Protein AF-A0A7C4HQR2-F1 (afdb_monomer)

Foldseek 3Di:
DDDDPVVPPDVPVDDDDDPVNLVVLLVVLLVVLVVLPDDNVVSVPDDPVVSVVCVVCSVVSNVVD

Radius of gyration: 18.43 Å; Cα contacts (8 Å, |Δi|>4): 27; chains: 1; bounding box: 43×21×50 Å

Mean predicted aligned error: 7.69 Å

Secondary structure (DSSP, 8-state):
----HHHHT---SS----HHHHHHHHHHHHHHHHHTT--HHHHHT--HHHHHHHTT-HHHHHTT-

Solvent-accessible surface area (backbone atoms only — not comparable to full-atom values): 4139 Å² total; per-residue (Å²): 134,82,80,57,79,74,58,80,80,49,78,75,86,58,90,68,85,49,72,67,60,51,51,53,50,46,56,53,47,49,54,52,42,42,75,48,70,46,56,64,72,63,55,70,73,48,52,75,64,57,53,52,60,55,62,72,48,50,68,67,45,53,73,71,111

Sequence (65 aa):
MGTDRYLKNKATARPRKRGADRKRRETVHRRRLIALGVPEEKVRLMTGKQMRELLKQPAKLAAKT

pLDDT: mean 85.0, std 12.42, range [52.53, 96.38]

Nearest PDB structures (foldseek):
  2dym-assembly4_G  TM=5.499E-01  e=6.692E+00  Saccharomyces cerevisiae
  2dym-assembly2_C  TM=5.567E-01  e=8.098E+00  Saccharomyces cerevisiae

Structure (mmCIF, N/CA/C/O backbone):
data_AF-A0A7C4HQR2-F1
#
_entry.id   AF-A0A7C4HQR2-F1
#
loop_
_atom_site.group_PDB
_atom_site.id
_atom_site.type_symbol
_atom_site.label_atom_id
_atom_site.label_alt_id
_atom_site.label_comp_id
_atom_site.label_asym_id
_atom_site.label_entity_id
_atom_site.label_seq_id
_atom_site.pdbx_PDB_ins_code
_atom_site.Cartn_x
_atom_site.Cartn_y
_atom_site.Cartn_z
_atom_site.occupancy
_atom_site.B_iso_or_equiv
_atom_site.auth_seq_id
_atom_site.auth_comp_id
_atom_site.auth_asym_id
_atom_site.auth_atom_id
_atom_site.pdbx_PDB_model_num
ATOM 1 N N . MET A 1 1 ? 29.936 0.013 -33.761 1.00 52.97 1 MET A N 1
ATOM 2 C CA . MET A 1 1 ? 28.869 0.092 -32.737 1.00 52.97 1 MET A CA 1
ATOM 3 C C . MET A 1 1 ? 29.357 -0.630 -31.485 1.00 52.97 1 MET A C 1
ATOM 5 O O . MET A 1 1 ? 29.210 -1.841 -31.388 1.00 52.97 1 MET A O 1
ATOM 9 N N . GLY A 1 2 ? 30.058 0.066 -30.586 1.00 56.75 2 GLY A N 1
ATOM 10 C CA . GLY A 1 2 ? 30.584 -0.550 -29.365 1.00 56.75 2 GLY A CA 1
ATOM 11 C C . GLY A 1 2 ? 29.446 -0.798 -28.382 1.00 56.75 2 GLY A C 1
ATOM 12 O O . GLY A 1 2 ? 28.842 0.151 -27.904 1.00 56.75 2 GLY A O 1
ATOM 13 N N . THR A 1 3 ? 29.116 -2.057 -28.099 1.00 63.34 3 THR A N 1
ATOM 14 C CA . THR A 1 3 ? 28.136 -2.381 -27.057 1.00 63.34 3 THR A CA 1
ATOM 15 C C . THR A 1 3 ? 28.736 -2.007 -25.706 1.00 63.34 3 THR A C 1
ATOM 17 O O . THR A 1 3 ? 29.683 -2.657 -25.251 1.00 63.34 3 THR A O 1
ATOM 20 N N . ASP A 1 4 ? 28.216 -0.950 -25.090 1.00 63.62 4 ASP A N 1
ATOM 21 C CA . ASP A 1 4 ? 28.672 -0.436 -23.806 1.00 63.62 4 ASP A CA 1
ATOM 22 C C . ASP A 1 4 ? 28.843 -1.561 -22.779 1.00 63.62 4 ASP A C 1
ATOM 24 O O . ASP A 1 4 ? 27.894 -2.275 -22.438 1.00 63.62 4 ASP A O 1
ATOM 28 N N . ARG A 1 5 ? 30.057 -1.684 -22.221 1.00 63.09 5 ARG A N 1
ATOM 29 C CA . ARG A 1 5 ? 30.376 -2.573 -21.081 1.00 63.09 5 ARG A CA 1
ATOM 30 C C . ARG A 1 5 ? 29.367 -2.429 -19.930 1.00 63.09 5 ARG A C 1
ATOM 32 O O . ARG A 1 5 ? 29.164 -3.368 -19.167 1.00 63.09 5 ARG A O 1
ATOM 39 N N . TYR A 1 6 ? 28.707 -1.273 -19.844 1.00 66.00 6 TYR A N 1
ATOM 40 C CA . TYR A 1 6 ? 27.658 -0.950 -18.886 1.00 66.00 6 TYR A CA 1
ATOM 41 C C . TYR A 1 6 ? 26.403 -1.830 -19.002 1.00 66.00 6 TYR A C 1
ATOM 43 O O . TYR A 1 6 ? 25.817 -2.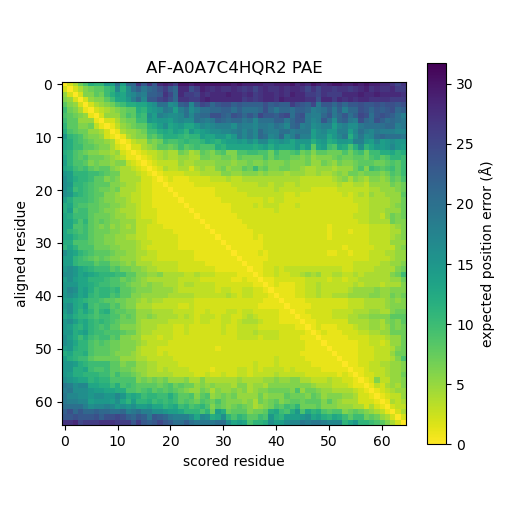177 -17.979 1.00 66.00 6 TYR A O 1
ATOM 51 N N . LEU A 1 7 ? 25.984 -2.214 -20.212 1.00 69.12 7 LEU A N 1
ATOM 52 C CA . LEU A 1 7 ? 24.732 -2.948 -20.435 1.00 69.12 7 LEU A CA 1
ATOM 53 C C . LEU A 1 7 ? 24.879 -4.466 -20.238 1.00 69.12 7 LEU A C 1
ATOM 55 O O . LEU A 1 7 ? 23.903 -5.113 -19.868 1.00 69.12 7 LEU A O 1
ATOM 59 N N . LYS A 1 8 ? 26.089 -5.028 -20.400 1.00 67.88 8 LYS A N 1
ATOM 60 C CA . LYS A 1 8 ? 26.352 -6.481 -20.291 1.00 67.88 8 LYS A CA 1
ATOM 61 C C . LYS A 1 8 ? 25.961 -7.091 -18.940 1.00 67.88 8 LYS A C 1
ATOM 63 O O . LYS A 1 8 ? 25.510 -8.228 -18.899 1.00 67.88 8 LYS A O 1
ATOM 68 N N . ASN A 1 9 ? 26.085 -6.328 -17.852 1.00 72.31 9 ASN A N 1
ATOM 69 C CA . ASN A 1 9 ? 25.839 -6.819 -16.489 1.00 72.31 9 ASN A CA 1
ATOM 70 C C . ASN A 1 9 ? 24.544 -6.270 -15.870 1.00 72.31 9 ASN A C 1
ATOM 72 O O . ASN A 1 9 ? 24.287 -6.453 -14.678 1.00 72.31 9 ASN A O 1
ATOM 76 N N . LYS A 1 10 ? 23.722 -5.547 -16.639 1.00 75.69 10 LYS A N 1
ATOM 77 C CA . LYS A 1 10 ? 22.467 -4.990 -16.129 1.00 75.69 10 LYS A CA 1
ATOM 78 C C . LYS A 1 10 ? 21.327 -5.936 -16.469 1.00 75.69 10 LYS A C 1
AT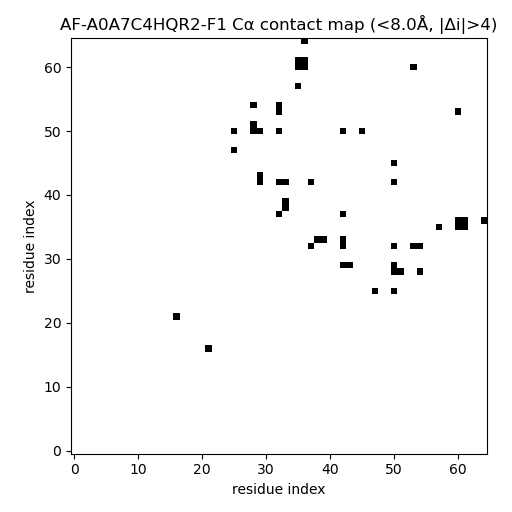OM 80 O O . LYS A 1 10 ? 21.046 -6.207 -17.628 1.00 75.69 10 LYS A O 1
ATOM 85 N N . ALA A 1 11 ? 20.605 -6.375 -15.441 1.00 75.56 11 ALA A N 1
ATOM 86 C CA . ALA A 1 11 ? 19.357 -7.118 -15.594 1.00 75.56 11 ALA A CA 1
ATOM 87 C C . ALA A 1 11 ? 18.223 -6.186 -16.074 1.00 75.56 11 ALA A C 1
ATOM 89 O O . ALA A 1 11 ? 17.317 -5.844 -15.308 1.00 75.56 11 ALA A O 1
ATOM 90 N N . THR A 1 12 ? 18.308 -5.730 -17.325 1.00 77.25 12 THR A N 1
ATOM 91 C CA . THR A 1 12 ? 17.332 -4.852 -17.991 1.00 77.25 12 THR A CA 1
ATOM 92 C C . THR A 1 12 ? 16.052 -5.602 -18.361 1.00 77.25 12 THR A C 1
ATOM 94 O O . THR A 1 12 ? 14.969 -5.034 -18.259 1.00 77.25 12 THR A O 1
ATOM 97 N N . ALA A 1 13 ? 16.156 -6.896 -18.680 1.00 78.50 13 ALA A N 1
ATOM 98 C CA . ALA A 1 13 ? 15.024 -7.770 -19.000 1.00 78.50 13 ALA A CA 1
ATOM 99 C C . ALA A 1 13 ? 14.234 -8.259 -17.769 1.00 78.50 13 ALA A C 1
ATOM 101 O O . ALA A 1 13 ? 13.164 -8.849 -17.913 1.00 78.50 13 ALA A O 1
ATOM 102 N N . ARG A 1 14 ? 14.728 -8.033 -16.539 1.00 82.31 14 ARG A N 1
ATOM 103 C CA . ARG A 1 14 ? 14.030 -8.490 -15.328 1.00 82.31 14 ARG A CA 1
ATOM 104 C C . ARG A 1 14 ? 12.696 -7.743 -15.185 1.00 82.31 14 ARG A C 1
ATOM 106 O O . ARG A 1 14 ? 12.717 -6.513 -15.066 1.00 82.31 14 ARG A O 1
ATOM 113 N N . PRO A 1 15 ? 11.552 -8.442 -15.072 1.00 85.06 15 PRO A N 1
ATOM 114 C CA . PRO A 1 15 ? 10.266 -7.787 -14.900 1.00 85.06 15 PRO A CA 1
ATOM 115 C C . PRO A 1 15 ? 10.233 -7.027 -13.570 1.00 85.06 15 PRO A C 1
ATOM 117 O O . PRO A 1 15 ? 10.506 -7.564 -12.493 1.00 85.06 15 PRO A O 1
ATOM 120 N N . ARG A 1 16 ? 9.896 -5.740 -13.643 1.00 88.12 16 ARG A N 1
ATOM 121 C CA . ARG A 1 16 ? 9.676 -4.862 -12.489 1.00 88.12 16 ARG A CA 1
ATOM 122 C C . ARG A 1 16 ? 8.281 -4.270 -12.610 1.00 88.12 16 ARG A C 1
ATOM 124 O O . ARG A 1 16 ? 7.834 -3.964 -13.710 1.00 88.12 16 ARG A O 1
ATOM 131 N N . LYS A 1 17 ? 7.608 -4.040 -11.479 1.00 86.50 17 LYS A N 1
ATOM 132 C CA . LYS A 1 17 ? 6.321 -3.328 -11.495 1.00 86.50 17 LYS A CA 1
ATOM 133 C C . LYS A 1 17 ? 6.488 -1.953 -12.129 1.00 86.50 17 LYS A C 1
ATOM 135 O O . LYS A 1 17 ? 7.334 -1.177 -11.655 1.00 86.50 17 LYS A O 1
ATOM 140 N N . ARG A 1 18 ? 5.653 -1.655 -13.129 1.00 91.25 18 ARG A N 1
ATOM 141 C CA . ARG A 1 18 ? 5.596 -0.343 -13.776 1.00 91.25 18 ARG A CA 1
ATOM 142 C C . ARG A 1 18 ? 5.095 0.706 -12.783 1.00 91.25 18 ARG A C 1
ATOM 144 O O . ARG A 1 18 ? 4.481 0.378 -11.765 1.00 91.25 18 ARG A O 1
ATOM 151 N N . GLY A 1 19 ? 5.353 1.982 -13.073 1.00 94.00 19 GLY A N 1
ATOM 152 C CA . GLY A 1 19 ? 4.889 3.092 -12.232 1.00 94.00 19 GLY A CA 1
ATOM 153 C C . GLY A 1 19 ? 3.371 3.069 -12.014 1.00 94.00 19 GLY A C 1
ATOM 154 O O . GLY A 1 19 ? 2.912 3.223 -10.884 1.00 94.00 19 GLY A O 1
ATOM 155 N N . ALA A 1 20 ? 2.601 2.775 -13.068 1.00 94.62 20 ALA A N 1
ATOM 156 C CA . ALA A 1 20 ? 1.144 2.657 -13.000 1.00 94.62 20 ALA A CA 1
ATOM 157 C C . ALA A 1 20 ? 0.684 1.549 -12.034 1.00 94.62 20 ALA A C 1
ATOM 159 O O . ALA A 1 20 ? -0.171 1.792 -11.184 1.00 94.62 20 ALA A O 1
ATOM 160 N N . ASP A 1 21 ? 1.302 0.366 -12.086 1.00 94.75 21 ASP A N 1
ATOM 161 C CA . ASP A 1 21 ? 0.951 -0.757 -11.205 1.00 94.75 21 ASP A CA 1
ATOM 162 C C . ASP A 1 21 ? 1.269 -0.461 -9.738 1.00 94.75 21 ASP A C 1
ATOM 164 O O . ASP A 1 21 ? 0.566 -0.910 -8.828 1.00 94.75 21 ASP A O 1
ATOM 168 N N . ARG A 1 22 ? 2.341 0.302 -9.490 1.00 94.38 22 ARG A N 1
ATOM 169 C CA . ARG A 1 22 ? 2.698 0.756 -8.140 1.00 94.38 22 ARG A CA 1
ATOM 170 C C . ARG A 1 22 ? 1.638 1.710 -7.594 1.00 94.38 22 ARG A C 1
ATOM 172 O O . ARG A 1 22 ? 1.162 1.469 -6.487 1.00 94.38 22 ARG A O 1
ATOM 179 N N . LYS A 1 23 ? 1.222 2.703 -8.390 1.00 94.62 23 LYS A N 1
ATOM 180 C CA . LYS A 1 23 ? 0.165 3.660 -8.026 1.00 94.62 23 LYS A CA 1
ATOM 181 C C . LYS A 1 23 ? -1.168 2.957 -7.770 1.00 94.62 23 LYS A C 1
ATOM 183 O O . LYS A 1 23 ? -1.756 3.146 -6.713 1.00 94.62 23 LYS A O 1
ATOM 188 N N . ARG A 1 24 ? -1.596 2.064 -8.674 1.00 95.75 24 ARG A N 1
ATOM 189 C CA . ARG A 1 24 ? -2.825 1.263 -8.502 1.00 95.75 24 ARG A CA 1
ATOM 190 C C . ARG A 1 24 ? -2.813 0.488 -7.184 1.00 95.75 24 ARG A C 1
ATOM 192 O O . ARG A 1 24 ? -3.791 0.516 -6.442 1.00 95.75 24 ARG A O 1
ATOM 199 N N . ARG A 1 25 ? -1.691 -0.163 -6.858 1.00 94.81 25 ARG A N 1
ATOM 200 C CA . ARG A 1 25 ? -1.534 -0.886 -5.589 1.00 94.81 25 ARG A CA 1
ATOM 201 C C . ARG A 1 25 ? -1.662 0.042 -4.377 1.00 94.81 25 ARG A C 1
ATOM 203 O O . ARG A 1 25 ? -2.314 -0.331 -3.409 1.00 94.81 25 ARG A O 1
ATOM 210 N N . GLU A 1 26 ? -1.048 1.220 -4.412 1.00 95.12 26 GLU A N 1
ATOM 211 C CA . GLU A 1 26 ? -1.146 2.194 -3.317 1.00 95.12 26 GLU A CA 1
ATOM 212 C C . GLU A 1 26 ? -2.581 2.682 -3.122 1.00 95.12 26 GLU A C 1
ATOM 214 O O . GLU A 1 26 ? -3.070 2.654 -1.998 1.00 95.12 26 GLU A O 1
ATOM 219 N N . THR A 1 27 ? -3.302 3.013 -4.196 1.00 95.69 27 THR A N 1
ATOM 220 C CA . THR A 1 27 ? -4.722 3.390 -4.120 1.00 95.69 27 THR A CA 1
ATOM 221 C C . THR A 1 27 ? -5.572 2.287 -3.488 1.00 95.69 27 THR A C 1
ATOM 223 O O . THR A 1 27 ? -6.386 2.564 -2.608 1.00 95.69 27 THR A O 1
ATOM 226 N N . VAL A 1 28 ? -5.362 1.027 -3.884 1.00 96.38 28 VAL A N 1
ATOM 227 C CA . VAL A 1 28 ? -6.065 -0.122 -3.292 1.00 96.38 28 VAL A CA 1
ATOM 228 C C . VAL A 1 28 ? -5.724 -0.278 -1.809 1.00 96.38 28 VAL A C 1
ATOM 230 O O . VAL A 1 28 ? -6.617 -0.520 -1.002 1.00 96.38 28 VAL A O 1
ATOM 233 N N . HIS A 1 29 ? -4.455 -0.118 -1.425 1.00 95.81 29 HIS A N 1
ATOM 234 C CA . HIS A 1 29 ? -4.054 -0.192 -0.020 1.00 95.81 29 HIS A CA 1
ATOM 235 C C . HIS A 1 29 ? -4.693 0.909 0.827 1.00 95.81 29 HIS A C 1
ATOM 237 O O . HIS A 1 29 ? -5.180 0.603 1.912 1.00 95.81 29 HIS A O 1
ATOM 243 N N . ARG A 1 30 ? -4.767 2.146 0.320 1.00 95.69 30 ARG A N 1
ATOM 244 C CA . ARG A 1 30 ? -5.451 3.246 1.014 1.00 95.69 30 ARG A CA 1
ATOM 245 C C . ARG A 1 30 ? -6.919 2.916 1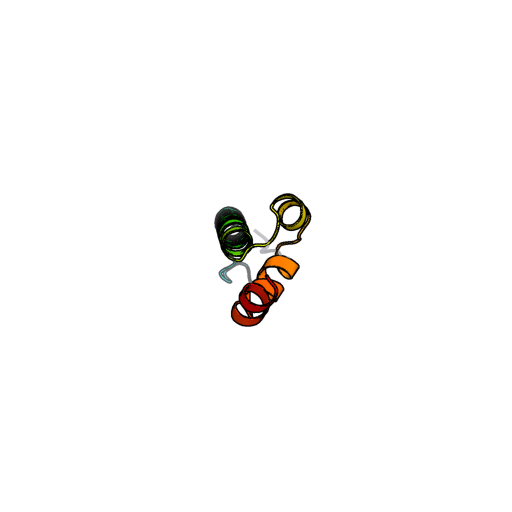.270 1.00 95.69 30 ARG A C 1
ATOM 247 O O . ARG A 1 30 ? -7.357 2.976 2.411 1.00 95.69 30 ARG A O 1
ATOM 254 N N . ARG A 1 31 ? -7.643 2.471 0.235 1.00 95.56 31 ARG A N 1
ATOM 255 C CA . ARG A 1 31 ? -9.057 2.065 0.351 1.00 95.56 31 ARG A CA 1
ATOM 256 C C . ARG A 1 31 ? -9.259 0.963 1.392 1.00 95.56 31 ARG A C 1
ATOM 258 O O . ARG A 1 31 ? -10.182 1.043 2.189 1.00 95.56 31 ARG A O 1
ATOM 265 N N . ARG A 1 32 ? -8.375 -0.040 1.414 1.00 95.06 32 ARG A N 1
ATOM 266 C CA . ARG A 1 32 ? -8.433 -1.133 2.398 1.00 95.06 32 ARG A CA 1
ATOM 267 C C . ARG A 1 32 ? -8.194 -0.651 3.825 1.00 95.06 32 ARG A C 1
ATOM 269 O O . ARG A 1 32 ? -8.888 -1.101 4.720 1.00 95.06 32 ARG A O 1
ATOM 276 N N . LEU A 1 33 ? -7.229 0.241 4.042 1.00 93.75 33 LEU A N 1
ATOM 277 C CA . LEU A 1 33 ? -6.948 0.772 5.379 1.00 93.75 33 LEU A CA 1
ATOM 278 C C . LEU A 1 33 ? -8.104 1.623 5.909 1.00 93.75 33 LEU A C 1
ATOM 280 O O . LEU A 1 33 ? -8.456 1.485 7.074 1.00 93.75 33 LEU A O 1
ATOM 284 N N . ILE A 1 34 ? -8.722 2.433 5.048 1.00 92.81 34 ILE A N 1
ATOM 285 C CA . ILE A 1 34 ? -9.917 3.212 5.401 1.00 92.81 34 ILE A CA 1
ATOM 286 C C . ILE A 1 34 ? -11.076 2.274 5.761 1.00 92.81 34 ILE A C 1
ATOM 288 O O . ILE A 1 34 ? -11.712 2.458 6.790 1.00 92.81 34 ILE A O 1
ATOM 292 N N . ALA A 1 35 ? -11.300 1.217 4.972 1.00 91.38 35 ALA A N 1
ATOM 293 C CA . ALA A 1 35 ? -12.329 0.214 5.263 1.00 91.38 35 ALA A CA 1
ATOM 294 C C . ALA A 1 35 ? -12.090 -0.548 6.582 1.00 91.38 35 ALA A C 1
ATOM 296 O O . ALA A 1 35 ? -13.037 -1.041 7.180 1.00 91.38 35 ALA A O 1
ATOM 297 N N . LEU A 1 36 ? -10.838 -0.637 7.040 1.00 90.31 36 LEU A N 1
ATOM 298 C CA . LEU A 1 36 ? -10.463 -1.213 8.336 1.00 90.31 36 LEU A CA 1
ATOM 299 C C . LEU A 1 36 ? -10.490 -0.184 9.485 1.00 90.31 36 LEU A C 1
ATOM 301 O O . LEU A 1 36 ? -10.006 -0.492 10.568 1.00 90.31 36 LEU A O 1
ATOM 305 N N . GLY A 1 37 ? -10.996 1.033 9.255 1.00 87.94 37 GLY A N 1
ATOM 306 C CA . GLY A 1 37 ? -11.167 2.057 10.292 1.00 87.94 37 GLY A CA 1
ATOM 307 C C . GLY A 1 37 ? -9.976 2.997 10.497 1.00 87.94 37 GLY A C 1
ATOM 308 O O . GLY A 1 37 ? -9.966 3.776 11.447 1.00 87.94 37 GLY A O 1
ATOM 309 N N . VAL A 1 38 ? -8.956 2.975 9.629 1.00 89.19 38 VAL A N 1
ATOM 310 C CA . VAL A 1 38 ? -7.844 3.936 9.728 1.00 89.19 38 VAL A CA 1
ATOM 311 C C . VAL A 1 38 ? -8.283 5.297 9.163 1.00 89.19 38 VAL A C 1
ATOM 313 O O . VAL A 1 38 ? -8.683 5.351 7.997 1.00 89.19 38 VAL A O 1
ATOM 316 N N . PRO A 1 39 ? -8.143 6.409 9.916 1.00 91.44 39 PRO A N 1
ATOM 317 C CA . PRO A 1 39 ? -8.523 7.738 9.442 1.00 91.44 39 PRO A CA 1
ATOM 318 C C . PRO A 1 39 ? -7.813 8.130 8.146 1.00 91.44 39 PRO A C 1
ATOM 320 O O . PRO A 1 39 ? -6.608 7.902 7.984 1.00 91.44 39 PRO A O 1
ATOM 323 N N . GLU A 1 40 ? -8.547 8.767 7.235 1.00 91.06 40 GLU A N 1
ATOM 324 C CA . GLU A 1 40 ? -8.043 9.088 5.899 1.00 91.06 40 GLU A CA 1
ATOM 325 C C . GLU A 1 40 ? -6.817 10.013 5.936 1.00 91.06 40 GLU A C 1
ATOM 327 O O . GLU A 1 40 ? -5.859 9.791 5.193 1.00 91.06 40 GLU A O 1
ATOM 332 N N . GLU A 1 41 ? -6.787 10.995 6.839 1.00 92.44 41 GLU A N 1
ATOM 333 C CA . GLU A 1 41 ? -5.643 11.903 7.000 1.00 92.44 41 GLU A CA 1
ATOM 334 C C . 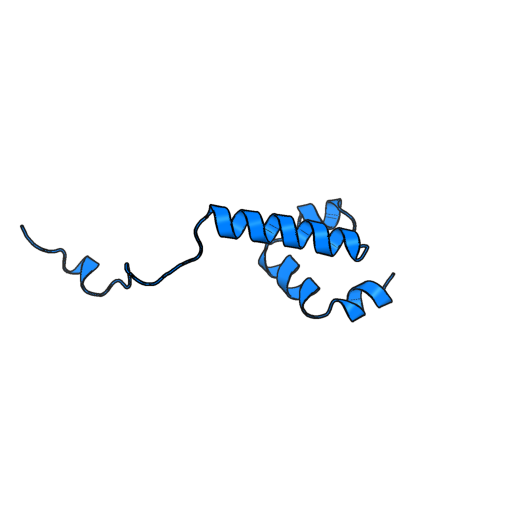GLU A 1 41 ? -4.359 11.151 7.344 1.00 92.44 41 GLU A C 1
ATOM 336 O O . GLU A 1 41 ? -3.306 11.357 6.735 1.00 92.44 41 GLU A O 1
ATOM 341 N N . LYS A 1 42 ? -4.472 10.182 8.256 1.00 92.06 42 LYS A N 1
ATOM 342 C CA . LYS A 1 42 ? -3.356 9.326 8.643 1.00 92.06 42 LYS A CA 1
ATOM 343 C C . LYS A 1 42 ? -2.883 8.493 7.456 1.00 92.06 4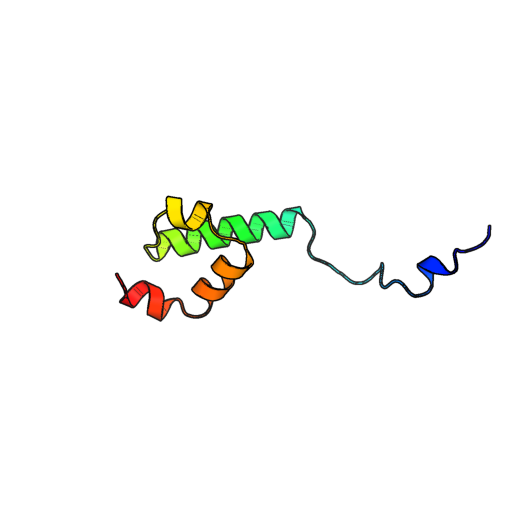2 LYS A C 1
ATOM 345 O O . LYS A 1 42 ? -1.683 8.383 7.234 1.00 92.06 42 LYS A O 1
ATOM 350 N N . VAL A 1 43 ? -3.804 7.935 6.668 1.00 93.06 43 VAL A N 1
ATOM 351 C CA . VAL A 1 43 ? -3.484 7.139 5.470 1.00 93.06 43 VAL A CA 1
ATOM 352 C C . VAL A 1 43 ? -2.814 7.982 4.376 1.00 93.06 43 VAL A C 1
ATOM 354 O O . VAL A 1 43 ? -1.928 7.479 3.681 1.00 93.06 43 VAL A O 1
ATOM 357 N N . ARG A 1 44 ? -3.189 9.258 4.219 1.00 92.62 44 ARG A N 1
ATOM 358 C CA . ARG A 1 44 ? -2.581 10.173 3.234 1.00 92.62 44 ARG A CA 1
ATOM 359 C C . ARG A 1 44 ? -1.105 10.447 3.522 1.00 92.62 44 ARG A C 1
ATOM 361 O O . ARG A 1 44 ? -0.319 10.510 2.579 1.00 92.62 44 ARG A O 1
ATOM 368 N N . LEU A 1 45 ? -0.731 10.535 4.797 1.00 94.44 45 LEU A N 1
ATOM 369 C CA . LEU A 1 45 ? 0.650 10.757 5.241 1.00 94.44 45 LEU A CA 1
ATOM 370 C C . LEU A 1 45 ? 1.522 9.487 5.191 1.00 94.44 45 LEU A C 1
ATOM 372 O O . LEU A 1 45 ? 2.742 9.567 5.327 1.00 94.44 45 LEU A O 1
ATOM 376 N N . MET A 1 46 ? 0.931 8.303 4.985 1.00 92.94 46 MET A N 1
ATOM 377 C CA . MET A 1 46 ? 1.679 7.045 4.977 1.00 92.94 46 MET A CA 1
ATOM 378 C C . MET A 1 46 ? 2.452 6.809 3.682 1.00 92.94 46 MET A C 1
ATOM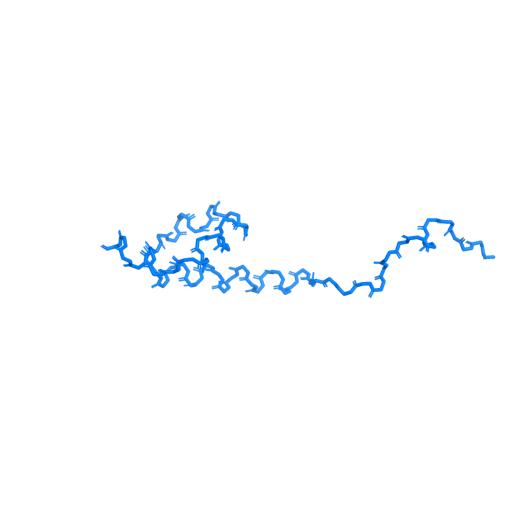 380 O O . MET A 1 46 ? 1.951 6.935 2.561 1.00 92.94 46 MET A O 1
ATOM 384 N N . THR A 1 47 ? 3.658 6.278 3.851 1.00 94.44 47 THR A N 1
ATOM 385 C CA . THR A 1 47 ? 4.426 5.692 2.756 1.00 94.44 47 THR A CA 1
ATOM 386 C C . THR A 1 47 ? 3.830 4.351 2.319 1.00 94.44 47 THR A C 1
ATOM 388 O O . THR A 1 47 ? 3.219 3.608 3.095 1.00 94.44 47 THR A O 1
ATOM 391 N N . GLY A 1 48 ? 4.097 3.952 1.073 1.00 92.00 48 GLY A N 1
ATOM 392 C CA . GLY A 1 48 ? 3.664 2.649 0.564 1.00 92.00 48 GLY A CA 1
ATOM 393 C C . GLY A 1 48 ? 4.198 1.447 1.354 1.00 92.00 48 GLY A C 1
ATOM 394 O O . GLY A 1 48 ? 3.596 0.376 1.290 1.00 92.00 48 GLY A O 1
ATOM 395 N N . LYS A 1 49 ? 5.318 1.583 2.081 1.00 94.00 49 LYS A N 1
ATOM 396 C CA . LYS A 1 49 ? 5.855 0.523 2.953 1.00 94.00 49 LYS A CA 1
ATOM 397 C C . LYS A 1 49 ? 4.995 0.357 4.206 1.00 94.00 49 LYS A C 1
ATOM 399 O O . LYS A 1 49 ? 4.532 -0.754 4.449 1.00 94.00 49 LYS A O 1
ATOM 404 N N . GLN A 1 50 ? 4.720 1.456 4.905 1.00 93.38 50 GLN A N 1
ATOM 405 C CA . GLN A 1 50 ? 3.882 1.471 6.108 1.00 93.38 50 GLN A CA 1
ATOM 406 C C . GLN A 1 50 ? 2.483 0.918 5.820 1.00 93.38 50 GLN A C 1
ATOM 408 O O . GLN A 1 50 ? 2.004 0.048 6.542 1.00 93.38 50 GLN A O 1
ATOM 413 N N . MET A 1 51 ? 1.871 1.321 4.697 1.00 94.81 51 MET A N 1
ATOM 414 C CA . MET A 1 51 ? 0.561 0.791 4.300 1.00 94.81 51 MET A CA 1
ATOM 415 C C . MET A 1 51 ? 0.560 -0.739 4.153 1.00 94.81 51 MET A C 1
ATOM 417 O O . MET A 1 51 ? -0.388 -1.405 4.561 1.00 94.81 51 MET A O 1
ATOM 421 N N . ARG A 1 52 ? 1.626 -1.321 3.584 1.00 94.19 52 ARG A N 1
ATOM 422 C CA . ARG A 1 52 ? 1.743 -2.781 3.434 1.00 94.19 52 ARG A CA 1
ATOM 423 C C . ARG A 1 52 ? 1.964 -3.482 4.764 1.00 94.19 52 ARG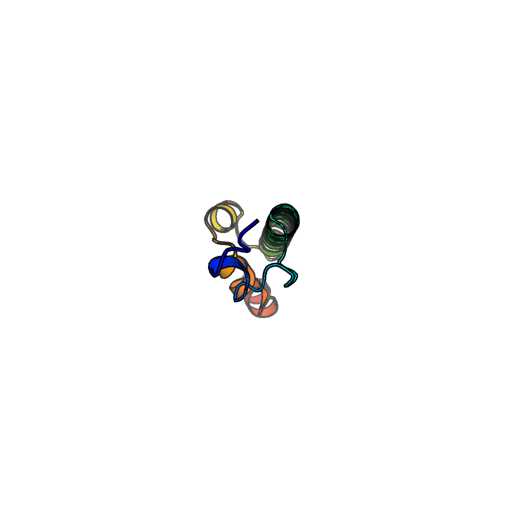 A C 1
ATOM 425 O O . ARG A 1 52 ? 1.444 -4.573 4.938 1.00 94.19 52 ARG A O 1
ATOM 432 N N . GLU A 1 53 ? 2.755 -2.895 5.657 1.00 94.06 53 GLU A N 1
ATOM 433 C CA . GLU A 1 53 ? 3.032 -3.470 6.976 1.00 94.06 53 GLU A CA 1
ATOM 434 C C . GLU A 1 53 ? 1.769 -3.555 7.824 1.00 94.06 53 GLU A C 1
ATOM 436 O O . GLU A 1 53 ? 1.492 -4.615 8.376 1.00 94.06 53 GLU A O 1
ATOM 441 N N . LEU A 1 54 ? 0.957 -2.497 7.828 1.00 90.62 54 LEU A N 1
ATOM 442 C CA . LEU A 1 54 ? -0.344 -2.495 8.493 1.00 90.62 54 LEU A CA 1
ATOM 443 C C . LEU A 1 54 ? -1.266 -3.582 7.922 1.00 90.62 54 LEU A C 1
ATOM 445 O O . LEU A 1 54 ? -1.833 -4.380 8.663 1.00 90.62 54 LEU A O 1
ATOM 449 N N . LEU A 1 55 ? -1.335 -3.703 6.596 1.00 92.62 55 LEU A N 1
ATOM 450 C CA . LEU A 1 55 ? -2.176 -4.705 5.937 1.00 92.62 55 LEU A CA 1
ATOM 451 C C . LEU A 1 55 ? -1.698 -6.161 6.094 1.00 92.62 55 LEU A C 1
ATOM 453 O O . LEU A 1 55 ? -2.423 -7.059 5.672 1.00 92.62 55 LEU A O 1
ATOM 457 N N . LYS A 1 56 ? -0.522 -6.434 6.682 1.00 93.88 56 LYS A N 1
ATOM 458 C CA . LYS A 1 56 ? -0.084 -7.817 6.966 1.00 93.88 56 LYS A CA 1
ATOM 459 C C . LYS A 1 56 ? -0.929 -8.485 8.047 1.00 93.88 56 LYS A C 1
ATOM 461 O O . LYS A 1 56 ? -1.081 -9.700 8.022 1.00 93.88 56 LYS A O 1
ATOM 466 N N . GLN A 1 57 ? -1.428 -7.711 9.011 1.00 88.38 57 GLN A N 1
ATOM 467 C CA . GLN A 1 57 ? -2.191 -8.221 10.153 1.00 88.38 57 GLN A CA 1
ATOM 468 C C . GLN A 1 57 ? -3.516 -7.455 10.283 1.00 88.38 57 GLN A C 1
ATOM 470 O O . GLN A 1 57 ? -3.699 -6.701 11.240 1.00 88.38 57 GLN A O 1
ATOM 475 N N . PRO A 1 58 ? -4.454 -7.638 9.332 1.00 83.88 58 PRO A N 1
ATOM 476 C CA . PRO A 1 58 ? -5.697 -6.868 9.291 1.00 83.88 58 PRO A CA 1
ATOM 477 C C . PRO A 1 58 ? -6.591 -7.123 10.512 1.00 83.88 58 PRO A C 1
ATOM 479 O O . PRO A 1 58 ? -7.224 -6.194 10.997 1.00 83.88 58 PRO A O 1
ATOM 482 N N . ALA A 1 59 ? -6.577 -8.338 11.073 1.00 82.81 59 ALA A N 1
ATOM 483 C CA . ALA A 1 59 ? -7.344 -8.674 12.275 1.00 82.81 59 ALA A CA 1
ATOM 484 C C . ALA A 1 59 ? -6.959 -7.812 13.491 1.00 82.81 59 ALA A C 1
ATOM 486 O O . ALA A 1 59 ? -7.823 -7.399 14.253 1.00 82.81 59 ALA A O 1
ATOM 487 N N . LYS A 1 60 ? -5.671 -7.470 13.643 1.00 80.56 60 LYS A N 1
ATOM 488 C CA . LYS A 1 60 ? -5.205 -6.598 14.735 1.00 80.56 60 LYS A CA 1
ATOM 489 C C . LYS A 1 60 ? -5.582 -5.133 14.542 1.00 80.56 60 LYS A C 1
ATOM 491 O O . LYS A 1 60 ? -5.532 -4.375 15.503 1.00 80.56 60 LYS A O 1
ATOM 496 N N . LEU A 1 61 ? -5.879 -4.730 13.308 1.00 77.44 61 LEU A N 1
ATOM 497 C CA . LEU A 1 61 ? -6.381 -3.393 13.003 1.00 77.44 61 LEU A CA 1
ATOM 498 C C . LEU A 1 61 ? -7.880 -3.316 13.272 1.00 77.44 61 LEU A C 1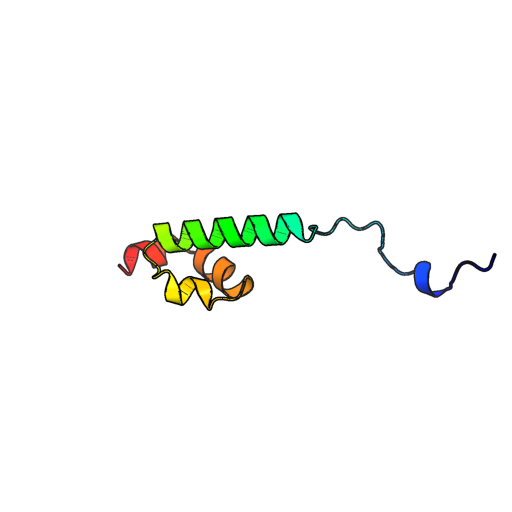
ATOM 500 O O . LEU A 1 61 ? -8.299 -2.407 13.971 1.00 77.44 61 LEU A O 1
ATOM 504 N N . ALA A 1 62 ? -8.640 -4.308 12.806 1.00 71.19 62 ALA A N 1
ATOM 505 C CA . ALA A 1 62 ? -10.080 -4.392 13.038 1.00 71.19 62 ALA A CA 1
ATOM 506 C C . ALA A 1 62 ? -10.445 -4.573 14.523 1.00 71.19 62 ALA A C 1
ATOM 508 O O . ALA A 1 62 ? -11.462 -4.064 14.966 1.00 71.19 62 ALA A O 1
ATOM 509 N N . ALA A 1 63 ? -9.613 -5.270 15.304 1.00 62.75 63 ALA A N 1
ATOM 510 C CA . ALA A 1 63 ? -9.832 -5.458 16.742 1.00 62.75 63 ALA A CA 1
ATOM 511 C C . ALA A 1 63 ? -9.433 -4.245 17.607 1.00 62.75 63 ALA A C 1
ATOM 513 O O . ALA A 1 63 ? -9.617 -4.280 18.819 1.00 62.75 63 ALA A O 1
ATOM 514 N N . LYS A 1 64 ? -8.799 -3.220 17.020 1.00 58.72 64 LYS A N 1
ATOM 515 C CA . LYS A 1 64 ? -8.296 -2.034 17.741 1.00 58.72 64 LYS A CA 1
ATOM 516 C C . LYS A 1 64 ? -9.229 -0.825 17.678 1.00 58.72 64 LYS A C 1
ATOM 518 O O . LYS A 1 64 ? -8.917 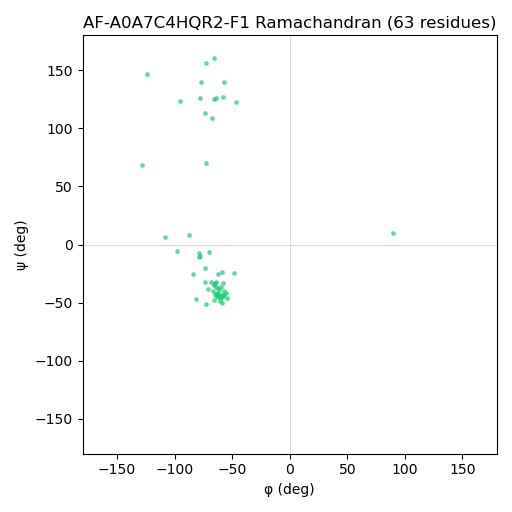0.197 18.285 1.00 58.72 64 LYS A O 1
ATOM 523 N N . THR A 1 65 ? -10.290 -0.947 16.898 1.00 52.53 65 THR A N 1
ATOM 524 C CA . THR A 1 65 ? -11.435 -0.038 16.812 1.00 52.53 65 THR A CA 1
ATOM 525 C C . THR A 1 65 ? -12.514 -0.501 17.764 1.00 52.53 65 THR A C 1
ATOM 527 O O . THR A 1 65 ? -13.060 0.376 18.460 1.00 52.53 65 THR A O 1
#